Protein AF-A0A7S0LKD7-F1 (afdb_monomer_lite)

Structure (mmCIF, N/CA/C/O backbone):
data_AF-A0A7S0LKD7-F1
#
_entry.id   AF-A0A7S0LKD7-F1
#
loop_
_atom_site.group_PDB
_atom_site.id
_atom_site.type_symbol
_atom_site.label_atom_id
_atom_site.label_alt_id
_atom_site.label_comp_id
_atom_site.label_asym_id
_atom_site.label_entity_id
_atom_site.label_seq_id
_atom_site.pdbx_PDB_ins_code
_atom_site.Cartn_x
_atom_site.Cartn_y
_atom_site.Cartn_z
_atom_site.occupancy
_atom_site.B_iso_or_equiv
_atom_site.auth_seq_id
_atom_site.auth_comp_id
_atom_site.auth_asym_id
_atom_site.auth_atom_id
_atom_site.pdbx_PDB_model_num
ATOM 1 N N . GLY A 1 1 ? 37.794 1.528 -46.088 1.00 46.56 1 GLY A N 1
ATOM 2 C CA . GLY A 1 1 ? 37.177 1.446 -44.751 1.00 46.56 1 GLY A CA 1
ATOM 3 C C . GLY A 1 1 ? 36.507 2.751 -44.363 1.00 46.56 1 GLY A C 1
ATOM 4 O O . GLY A 1 1 ? 36.964 3.372 -43.420 1.00 46.56 1 GLY A O 1
ATOM 5 N N . ALA A 1 2 ? 35.455 3.163 -45.081 1.00 52.56 2 ALA A N 1
ATOM 6 C CA . ALA A 1 2 ? 34.728 4.419 -44.826 1.00 52.56 2 ALA A CA 1
ATOM 7 C C . ALA A 1 2 ? 33.328 4.199 -44.209 1.00 52.56 2 ALA A C 1
ATOM 9 O O . ALA A 1 2 ? 32.870 5.023 -43.429 1.00 52.56 2 ALA A O 1
ATOM 10 N N . LEU A 1 3 ? 32.699 3.042 -44.456 1.00 55.16 3 LEU A N 1
ATOM 11 C CA . LEU A 1 3 ? 31.295 2.788 -44.096 1.00 55.16 3 LEU A CA 1
ATOM 12 C C . LEU A 1 3 ? 31.022 2.801 -42.578 1.00 55.16 3 LEU A C 1
ATOM 14 O O . LEU A 1 3 ? 29.997 3.308 -42.137 1.00 55.16 3 LEU A O 1
ATOM 18 N N . SER A 1 4 ? 31.942 2.302 -41.747 1.00 61.78 4 SER A N 1
ATOM 19 C CA . SER A 1 4 ? 31.739 2.273 -40.289 1.00 61.78 4 SER A CA 1
ATOM 20 C C . SER A 1 4 ? 31.840 3.660 -39.639 1.00 61.78 4 SER A C 1
ATOM 22 O O . SER A 1 4 ? 31.138 3.937 -38.670 1.00 61.78 4 SER A O 1
ATOM 24 N N . SER A 1 5 ? 32.665 4.564 -40.181 1.00 78.81 5 SER A N 1
ATOM 25 C CA . SER A 1 5 ? 32.853 5.901 -39.599 1.00 78.81 5 SER A CA 1
ATOM 26 C C . SER A 1 5 ? 31.607 6.781 -39.749 1.00 78.81 5 SER A C 1
ATOM 28 O O . SER A 1 5 ? 31.324 7.576 -38.859 1.00 78.81 5 SER A O 1
ATOM 30 N N . GLU A 1 6 ? 30.849 6.628 -40.837 1.00 90.50 6 GLU A N 1
ATOM 31 C CA . GLU A 1 6 ? 29.662 7.450 -41.123 1.00 90.50 6 GLU A CA 1
ATOM 32 C C . GLU A 1 6 ? 28.520 7.198 -40.129 1.00 90.50 6 GLU A C 1
ATOM 34 O O . GLU A 1 6 ? 27.868 8.138 -39.674 1.00 90.50 6 GLU A O 1
ATOM 39 N N . LEU A 1 7 ? 28.306 5.937 -39.733 1.00 93.31 7 LEU A N 1
ATOM 40 C CA . LEU A 1 7 ? 27.269 5.583 -38.759 1.00 93.31 7 LEU A CA 1
ATOM 41 C C . LEU A 1 7 ? 27.609 6.111 -37.354 1.00 93.31 7 LEU A C 1
ATOM 43 O O . LEU A 1 7 ? 26.715 6.545 -36.626 1.00 93.31 7 LEU A O 1
ATOM 47 N N . HIS A 1 8 ? 28.896 6.139 -36.987 1.00 94.38 8 HIS A N 1
ATOM 48 C CA . HIS A 1 8 ? 29.353 6.747 -35.733 1.00 94.38 8 HIS A CA 1
ATOM 49 C C . HIS A 1 8 ? 29.189 8.268 -35.730 1.00 94.38 8 HIS A C 1
ATOM 51 O O . HIS A 1 8 ? 28.758 8.827 -34.722 1.00 94.38 8 HIS A O 1
ATOM 57 N N . GLU A 1 9 ? 29.511 8.929 -36.843 1.00 94.62 9 GLU A N 1
ATOM 58 C CA . GLU A 1 9 ? 29.372 10.378 -36.996 1.00 94.62 9 GLU A CA 1
ATOM 59 C C . GLU A 1 9 ? 27.907 10.796 -36.843 1.00 94.62 9 GLU A C 1
ATOM 61 O O . GLU A 1 9 ? 27.587 11.515 -35.895 1.00 94.62 9 GLU A O 1
ATOM 66 N N . ALA A 1 10 ? 27.006 10.214 -37.643 1.00 94.69 10 ALA A N 1
ATOM 67 C CA . ALA A 1 10 ? 25.568 10.487 -37.575 1.00 94.69 10 ALA A CA 1
ATOM 68 C C . ALA A 1 10 ? 24.985 10.216 -36.173 1.00 94.69 10 ALA A C 1
ATOM 70 O O . ALA A 1 10 ? 24.153 10.975 -35.663 1.00 94.69 10 ALA A O 1
ATOM 71 N N . SER A 1 11 ? 25.465 9.162 -35.501 1.00 95.00 11 SER A N 1
ATOM 72 C CA . SER A 1 11 ? 25.058 8.852 -34.126 1.00 95.00 11 SER A CA 1
ATOM 73 C C . SER A 1 11 ? 25.529 9.908 -33.125 1.00 95.00 11 SER A C 1
ATOM 75 O O . SER A 1 11 ? 24.753 10.344 -32.268 1.00 95.00 11 SER A O 1
ATOM 77 N N . SER A 1 12 ? 26.782 10.350 -33.248 1.00 94.88 12 SER A N 1
ATOM 78 C CA . SER A 1 12 ? 27.381 11.368 -32.379 1.00 94.88 12 SER A CA 1
ATOM 79 C C . SER A 1 12 ? 26.824 12.775 -32.613 1.00 94.88 12 SER A C 1
ATOM 81 O O . SER A 1 12 ? 26.767 13.579 -31.682 1.00 94.88 12 SER A O 1
ATOM 83 N N . GLU A 1 13 ? 26.350 13.062 -33.824 1.00 95.38 13 GLU A N 1
ATOM 84 C CA . GLU A 1 13 ? 25.674 14.313 -34.180 1.00 95.38 13 GLU A CA 1
ATOM 85 C C . GLU A 1 13 ? 24.223 14.334 -33.679 1.00 95.38 13 GLU A C 1
ATOM 87 O O . GLU A 1 13 ? 23.689 15.397 -33.343 1.00 95.38 13 GLU A O 1
ATOM 92 N N . GLY A 1 14 ? 23.626 13.151 -33.501 1.00 93.31 14 GLY A N 1
ATOM 93 C CA . GLY A 1 14 ? 22.254 12.973 -33.035 1.00 93.31 14 GLY A CA 1
ATOM 94 C C . GLY A 1 14 ? 21.225 12.914 -34.167 1.00 93.31 14 GLY A C 1
ATOM 95 O O . GLY A 1 14 ? 20.042 13.150 -33.919 1.00 93.31 14 GLY A O 1
ATOM 96 N N . GLU A 1 15 ? 21.654 12.597 -35.389 1.00 95.88 15 GLU A N 1
ATOM 97 C CA . GLU A 1 15 ? 20.828 12.585 -36.599 1.00 95.88 15 GLU A CA 1
ATOM 98 C C . GLU A 1 15 ? 20.063 11.258 -36.733 1.00 95.88 15 GLU A C 1
ATOM 100 O O . GLU A 1 15 ? 20.484 10.332 -37.425 1.00 95.88 15 GLU A O 1
ATOM 105 N N . SER A 1 16 ? 18.919 11.150 -36.048 1.00 92.94 16 SER A N 1
ATOM 106 C CA . SER A 1 16 ? 18.085 9.933 -36.013 1.00 92.94 16 SER A CA 1
ATOM 107 C C . SER A 1 16 ? 17.693 9.418 -37.407 1.00 92.94 16 SER A C 1
ATOM 109 O O . SER A 1 16 ? 17.773 8.214 -37.655 1.00 92.94 16 SER A O 1
ATOM 111 N N . GLY A 1 17 ? 17.315 10.316 -38.323 1.00 93.19 17 GLY A N 1
ATOM 112 C CA . GLY A 1 17 ? 16.962 9.975 -39.706 1.00 93.19 17 GLY A CA 1
ATOM 113 C C . GLY A 1 17 ? 18.142 9.400 -40.492 1.00 93.19 17 GLY A C 1
ATOM 114 O O . GLY A 1 17 ? 18.028 8.321 -41.068 1.00 93.19 17 GLY A O 1
ATOM 115 N N . ARG A 1 18 ? 19.307 10.057 -40.433 1.00 95.56 18 ARG A N 1
ATOM 116 C CA . ARG A 1 18 ? 20.522 9.600 -41.126 1.00 95.56 18 ARG A CA 1
ATOM 117 C C . ARG A 1 18 ? 21.020 8.264 -40.582 1.00 95.56 18 ARG A C 1
ATOM 119 O O . ARG A 1 18 ? 21.416 7.404 -41.359 1.00 95.56 18 ARG A O 1
ATOM 126 N N . VAL A 1 19 ? 20.949 8.053 -39.267 1.00 94.81 19 VAL A N 1
ATOM 127 C CA . VAL A 1 19 ? 21.253 6.752 -38.644 1.00 94.81 19 VAL A CA 1
ATOM 128 C C . VAL A 1 19 ? 20.363 5.650 -39.215 1.00 94.81 19 VAL A C 1
ATOM 130 O O . VAL A 1 19 ? 20.870 4.602 -39.604 1.00 94.81 19 VAL A O 1
ATOM 133 N N . TYR A 1 20 ? 19.053 5.888 -39.310 1.00 93.44 20 TYR A N 1
ATOM 134 C CA . TYR A 1 20 ? 18.114 4.907 -39.856 1.00 93.44 20 TYR A CA 1
ATOM 135 C C . TYR A 1 20 ? 18.405 4.583 -41.331 1.00 93.44 20 TYR A C 1
ATOM 137 O O . TYR A 1 20 ? 18.448 3.414 -41.709 1.00 93.44 20 TYR A O 1
ATOM 145 N N . GLU A 1 21 ? 18.675 5.599 -42.153 1.00 94.56 21 GLU A N 1
ATOM 146 C CA . GLU A 1 21 ? 19.034 5.413 -43.565 1.00 94.56 21 GLU A CA 1
ATOM 147 C C . GLU A 1 21 ? 20.343 4.635 -43.752 1.00 94.56 21 GLU A C 1
ATOM 149 O O . GLU A 1 21 ? 20.440 3.775 -44.627 1.00 94.56 21 GLU A O 1
ATOM 154 N N . LEU A 1 22 ? 21.363 4.917 -42.939 1.00 94.12 22 LEU A N 1
ATOM 155 C CA . LEU A 1 22 ? 22.644 4.209 -43.002 1.00 94.12 22 LEU A CA 1
ATOM 156 C C . LEU A 1 22 ? 22.476 2.731 -42.633 1.00 94.12 22 LEU A C 1
ATOM 158 O O . LEU A 1 22 ? 23.029 1.859 -43.302 1.00 94.12 22 LEU A O 1
ATOM 162 N N . LEU A 1 23 ? 21.655 2.429 -41.628 1.00 92.88 23 LEU A N 1
ATOM 163 C CA . LEU A 1 23 ? 21.319 1.050 -41.284 1.00 92.88 23 LEU A CA 1
ATOM 164 C C . LEU A 1 23 ? 20.590 0.335 -42.439 1.00 92.88 23 LEU A C 1
ATOM 166 O O . LEU A 1 23 ? 20.941 -0.797 -42.771 1.00 92.88 23 LEU A O 1
ATOM 170 N N . GLN A 1 24 ? 19.659 1.012 -43.125 1.00 92.62 24 GLN A N 1
ATOM 171 C CA . GLN A 1 24 ? 18.991 0.491 -44.332 1.00 92.62 24 GLN A CA 1
ATOM 172 C C . GLN A 1 24 ? 19.953 0.204 -45.489 1.00 92.62 24 GLN A C 1
ATOM 174 O O . GLN A 1 24 ? 19.736 -0.725 -46.264 1.00 92.62 24 GLN A O 1
ATOM 179 N N . ARG A 1 25 ? 21.031 0.983 -45.604 1.00 91.69 25 ARG A N 1
ATOM 180 C CA . ARG A 1 25 ? 22.095 0.775 -46.600 1.00 91.69 25 ARG A CA 1
ATOM 181 C C . ARG A 1 25 ? 23.073 -0.342 -46.216 1.00 91.69 25 ARG A C 1
ATOM 183 O O . ARG A 1 25 ? 24.013 -0.595 -46.964 1.00 91.69 25 ARG A O 1
ATOM 190 N N . GLY A 1 26 ? 22.862 -1.007 -45.079 1.00 88.56 26 GLY A N 1
ATOM 191 C CA . GLY A 1 26 ? 23.676 -2.133 -44.626 1.00 88.56 26 GLY A CA 1
ATOM 192 C C . GLY A 1 26 ? 24.898 -1.733 -43.797 1.00 88.56 26 GLY A C 1
ATOM 193 O O . GLY A 1 26 ? 25.834 -2.522 -43.682 1.00 88.56 26 GLY A O 1
ATOM 194 N N . HIS A 1 27 ? 24.931 -0.520 -43.233 1.00 91.69 27 HIS A N 1
ATOM 195 C CA . HIS A 1 27 ? 26.022 -0.128 -42.340 1.00 91.69 27 HIS A CA 1
ATOM 196 C C . HIS A 1 27 ? 25.927 -0.893 -41.020 1.00 91.69 27 HIS A C 1
ATOM 198 O O . HIS A 1 27 ? 24.903 -0.859 -40.345 1.00 91.69 27 HIS A O 1
ATOM 204 N N . ASP A 1 28 ? 27.025 -1.547 -40.651 1.00 90.19 28 ASP A N 1
ATOM 205 C CA . ASP A 1 28 ? 27.078 -2.449 -39.507 1.00 90.19 28 ASP A CA 1
ATOM 206 C C . ASP A 1 28 ? 27.177 -1.690 -38.163 1.00 90.19 28 ASP A C 1
ATOM 208 O O . ASP A 1 28 ? 28.166 -0.978 -37.931 1.00 90.19 28 ASP A O 1
ATOM 212 N N . PRO A 1 29 ? 26.175 -1.826 -37.269 1.00 91.94 29 PRO A N 1
ATOM 213 C CA . PRO A 1 29 ? 26.154 -1.187 -35.959 1.00 91.94 29 PRO A CA 1
ATOM 214 C C . PRO A 1 29 ? 27.007 -1.900 -34.896 1.00 91.94 29 PRO A C 1
ATOM 216 O O . PRO A 1 29 ? 27.154 -1.360 -33.802 1.00 91.94 29 PRO A O 1
ATOM 219 N N . THR A 1 30 ? 27.571 -3.081 -35.170 1.00 91.38 30 THR A N 1
ATOM 220 C CA . THR A 1 30 ? 28.450 -3.810 -34.227 1.00 91.38 30 THR A CA 1
ATOM 221 C C . THR A 1 30 ? 29.878 -3.264 -34.219 1.00 91.38 30 THR A C 1
ATOM 223 O O . THR A 1 30 ? 30.623 -3.413 -33.247 1.00 91.38 30 THR A O 1
ATOM 226 N N . LEU A 1 31 ? 30.268 -2.586 -35.301 1.00 90.56 31 LEU A N 1
ATOM 227 C CA . LEU A 1 31 ? 31.633 -2.128 -35.496 1.00 90.56 31 LEU A CA 1
ATOM 228 C C . LEU A 1 31 ? 32.011 -1.046 -34.487 1.00 90.56 31 LEU A C 1
ATOM 230 O O . LEU A 1 31 ? 31.282 -0.084 -34.271 1.00 90.56 31 LEU A O 1
ATOM 234 N N . ARG A 1 32 ? 33.211 -1.169 -33.920 1.00 90.00 32 ARG A N 1
ATOM 235 C CA . ARG A 1 32 ? 33.777 -0.210 -32.967 1.00 90.00 32 ARG A CA 1
ATOM 236 C C . ARG A 1 32 ? 34.799 0.677 -33.656 1.00 90.00 32 ARG A C 1
ATOM 238 O O . ARG A 1 32 ? 35.654 0.183 -34.391 1.00 90.00 32 ARG A O 1
ATOM 245 N N . HIS A 1 33 ? 34.773 1.977 -33.371 1.00 88.06 33 HIS A N 1
ATOM 246 C CA . HIS A 1 33 ? 35.682 2.924 -34.022 1.00 88.06 33 HIS A CA 1
ATOM 247 C C . HIS A 1 33 ? 36.677 3.586 -33.056 1.00 88.06 33 HIS A C 1
ATOM 249 O O . HIS A 1 33 ? 36.299 4.139 -32.021 1.00 88.06 33 HIS A O 1
ATOM 255 N N . VAL A 1 34 ? 37.968 3.605 -33.421 1.00 86.38 34 VAL A N 1
ATOM 256 C CA . VAL A 1 34 ? 39.061 4.137 -32.575 1.00 86.38 34 VAL A CA 1
ATOM 257 C C . VAL A 1 34 ? 38.884 5.622 -32.241 1.00 86.38 34 VAL A C 1
ATOM 259 O O . VAL A 1 34 ? 39.012 6.008 -31.083 1.00 86.38 34 VAL A O 1
ATOM 262 N N . ARG A 1 35 ? 38.476 6.448 -33.218 1.00 86.94 35 ARG A N 1
ATOM 263 C CA . ARG A 1 35 ? 38.168 7.883 -33.012 1.00 86.94 35 ARG A CA 1
ATOM 264 C C . ARG A 1 35 ? 37.077 8.101 -31.960 1.00 86.94 35 ARG A C 1
ATOM 266 O O . ARG A 1 35 ? 37.054 9.126 -31.293 1.00 86.94 35 ARG A O 1
ATOM 273 N N . HIS A 1 36 ? 36.189 7.125 -31.811 1.00 85.25 36 HIS A N 1
ATOM 274 C CA . HIS A 1 36 ? 35.060 7.174 -30.895 1.00 85.25 36 HIS A CA 1
ATOM 275 C C . HIS A 1 36 ? 35.346 6.441 -29.572 1.00 85.25 36 HIS A C 1
ATOM 277 O O . HIS A 1 36 ? 34.441 6.286 -28.753 1.00 85.25 36 HIS A O 1
ATOM 283 N N . GLY A 1 37 ? 36.601 6.041 -29.326 1.00 87.06 37 GLY A N 1
ATOM 284 C CA 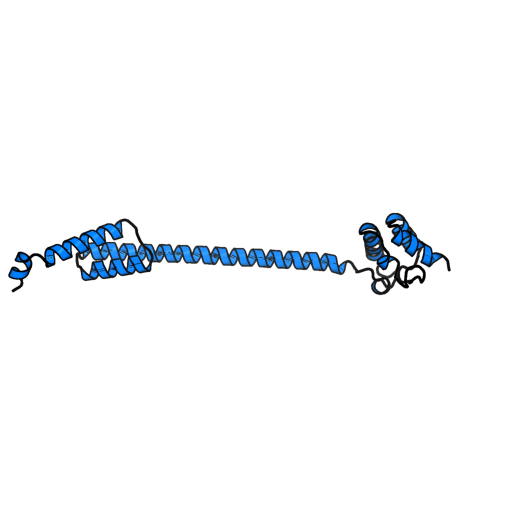. GLY A 1 37 ? 37.030 5.365 -28.102 1.00 87.06 37 GLY A CA 1
ATOM 285 C C . GLY A 1 37 ? 36.694 3.874 -28.070 1.00 87.06 37 GLY A C 1
ATOM 286 O O . GLY A 1 37 ? 36.350 3.368 -27.008 1.00 87.06 37 GLY A O 1
ATOM 287 N N . PHE A 1 38 ? 36.738 3.186 -29.220 1.00 88.75 38 PHE A N 1
ATOM 288 C CA . PHE A 1 38 ? 36.363 1.764 -29.359 1.00 88.75 38 PHE A CA 1
ATOM 289 C C . PHE A 1 38 ? 34.925 1.451 -28.899 1.00 88.75 38 PHE A C 1
ATOM 291 O O . PHE A 1 38 ? 34.608 0.348 -28.446 1.00 88.75 38 PHE A O 1
ATOM 298 N N . ARG A 1 39 ? 34.051 2.446 -29.041 1.00 91.81 39 ARG A N 1
ATOM 299 C CA . ARG A 1 39 ? 32.613 2.373 -28.782 1.00 91.81 39 ARG A CA 1
ATOM 300 C C . ARG A 1 39 ? 31.851 2.069 -30.067 1.00 91.81 39 ARG A C 1
ATOM 302 O O . ARG A 1 39 ? 32.369 2.370 -31.142 1.00 91.81 39 ARG A O 1
ATOM 309 N N . THR A 1 40 ? 30.660 1.488 -29.937 1.00 93.69 40 THR A N 1
ATOM 310 C CA . THR A 1 40 ? 29.724 1.260 -31.052 1.00 93.69 40 THR A CA 1
ATOM 311 C C . THR A 1 40 ? 29.011 2.567 -31.446 1.00 93.69 40 THR A C 1
ATOM 313 O O . THR A 1 40 ? 29.014 3.529 -30.664 1.00 93.69 40 THR A O 1
ATOM 316 N N . PRO A 1 41 ? 28.339 2.638 -32.611 1.00 94.25 41 PRO A N 1
ATOM 317 C CA . PRO A 1 41 ? 27.489 3.770 -32.969 1.00 94.25 41 PRO A CA 1
ATOM 318 C C . PRO A 1 41 ? 26.392 4.048 -31.934 1.00 94.25 41 PRO A C 1
ATOM 320 O O . PRO A 1 41 ? 26.110 5.205 -31.625 1.00 94.25 41 PRO A O 1
ATOM 323 N N . PHE A 1 42 ? 25.814 3.000 -31.338 1.00 93.62 42 PHE A N 1
ATOM 324 C CA . PHE A 1 42 ? 24.797 3.144 -30.299 1.00 93.62 42 PHE A CA 1
ATOM 325 C C . PHE A 1 42 ? 25.358 3.786 -29.023 1.00 93.62 42 PHE A C 1
ATOM 327 O O . PHE A 1 42 ? 24.725 4.672 -28.446 1.00 93.62 42 PHE A O 1
ATOM 334 N N . ASP A 1 43 ? 26.565 3.391 -28.609 1.00 93.06 43 ASP A N 1
ATOM 335 C CA . ASP A 1 43 ? 27.236 3.923 -27.416 1.00 93.06 43 ASP A CA 1
ATOM 336 C C . ASP A 1 43 ? 27.574 5.417 -27.534 1.00 93.06 43 ASP A C 1
ATOM 338 O O . ASP A 1 43 ? 27.653 6.123 -26.526 1.00 93.06 43 ASP A O 1
ATOM 342 N N . VAL A 1 44 ? 27.814 5.906 -28.755 1.00 94.31 44 VAL A N 1
ATOM 343 C CA . VAL A 1 44 ? 28.102 7.327 -29.013 1.00 94.31 44 VAL A CA 1
ATOM 344 C C . VAL A 1 44 ? 26.867 8.149 -29.364 1.00 94.31 44 VAL A C 1
ATOM 346 O O . VAL A 1 44 ? 26.994 9.346 -29.617 1.00 94.31 44 VAL A O 1
ATOM 349 N N . ALA A 1 45 ? 25.679 7.542 -29.362 1.00 93.94 45 ALA A N 1
ATOM 350 C CA . ALA A 1 45 ? 24.442 8.218 -29.713 1.00 93.94 45 ALA A CA 1
ATOM 351 C C . ALA A 1 45 ? 24.140 9.399 -28.771 1.00 93.94 45 ALA A C 1
ATOM 353 O O . ALA A 1 45 ? 23.958 9.232 -27.562 1.00 93.94 45 ALA A O 1
ATOM 354 N N . LYS A 1 46 ? 24.022 10.603 -29.342 1.00 92.38 46 LYS A N 1
ATOM 355 C CA . LYS A 1 46 ? 23.889 11.859 -28.583 1.00 92.38 46 LYS A CA 1
ATOM 356 C C . LYS A 1 46 ? 22.579 11.992 -27.806 1.00 92.38 46 LYS A C 1
ATOM 358 O O . LYS A 1 46 ? 22.557 12.581 -26.727 1.00 92.38 46 LYS A O 1
ATOM 363 N N . ASN A 1 47 ? 21.466 11.504 -28.356 1.00 91.56 47 ASN A N 1
ATOM 364 C CA . ASN A 1 47 ? 20.130 11.741 -27.805 1.00 91.56 47 ASN A CA 1
ATOM 365 C C . ASN A 1 47 ? 19.269 10.458 -27.760 1.00 91.56 47 ASN A C 1
ATOM 367 O O . ASN A 1 47 ? 19.670 9.371 -28.187 1.00 91.56 47 ASN A O 1
ATOM 371 N N . LYS A 1 48 ? 18.080 10.552 -27.146 1.00 88.00 48 LYS A N 1
ATOM 372 C CA . LYS A 1 48 ? 17.140 9.418 -27.033 1.00 88.00 48 LYS A CA 1
ATOM 373 C C . LYS A 1 48 ? 16.579 9.000 -28.397 1.00 88.00 48 LYS A C 1
ATOM 375 O O . LYS A 1 48 ? 16.306 7.823 -28.603 1.00 88.00 48 LYS A O 1
ATOM 380 N N . GLU A 1 49 ? 16.420 9.942 -29.316 1.00 88.25 49 GLU A N 1
ATOM 381 C CA . GLU A 1 49 ? 15.800 9.713 -30.617 1.00 88.25 49 GLU A CA 1
ATOM 382 C C . GLU A 1 49 ? 16.700 8.905 -31.560 1.00 88.25 49 GLU A C 1
ATOM 384 O O . GLU A 1 49 ? 16.246 7.932 -32.156 1.00 88.25 49 GLU A O 1
ATOM 389 N N . THR A 1 50 ? 17.996 9.216 -31.606 1.00 93.31 50 THR A N 1
ATOM 390 C CA . THR A 1 50 ? 19.016 8.438 -32.322 1.00 93.31 50 THR A CA 1
ATOM 391 C C . THR A 1 50 ? 19.076 7.005 -31.800 1.00 93.31 50 THR A C 1
ATOM 393 O O . THR A 1 50 ? 19.041 6.061 -32.581 1.00 93.31 50 THR A O 1
ATOM 396 N N . ARG A 1 51 ? 19.054 6.807 -30.473 1.00 91.94 51 ARG A N 1
ATOM 397 C CA . ARG A 1 51 ? 18.979 5.461 -29.871 1.00 91.94 51 ARG A CA 1
ATOM 398 C C . ARG A 1 51 ? 17.692 4.724 -30.242 1.00 91.94 51 ARG A C 1
ATOM 400 O O . ARG A 1 51 ? 17.714 3.515 -30.451 1.00 91.94 51 ARG A O 1
ATOM 407 N N . ASN A 1 52 ? 16.573 5.440 -30.345 1.00 88.81 52 ASN A N 1
ATOM 408 C CA . ASN A 1 52 ? 15.312 4.861 -30.799 1.00 88.81 52 ASN A CA 1
ATOM 409 C C . ASN A 1 52 ? 15.348 4.466 -32.282 1.00 88.81 52 ASN A C 1
ATOM 411 O O . ASN A 1 52 ? 14.677 3.504 -32.636 1.00 88.81 52 ASN A O 1
ATOM 415 N N . ALA A 1 53 ? 16.128 5.144 -33.131 1.00 91.50 53 ALA A N 1
ATOM 416 C CA . ALA A 1 53 ? 16.306 4.747 -34.529 1.00 91.50 53 ALA A CA 1
ATOM 417 C C . ALA A 1 53 ? 16.926 3.342 -34.639 1.00 91.50 53 ALA A C 1
ATOM 419 O O . ALA A 1 53 ? 16.371 2.497 -35.338 1.00 91.50 53 ALA A O 1
ATOM 420 N N . PHE A 1 54 ? 17.978 3.055 -33.859 1.00 91.94 54 PHE A N 1
ATOM 421 C CA . PHE A 1 54 ? 18.562 1.708 -33.765 1.00 91.94 54 PHE A CA 1
ATOM 422 C C . PHE A 1 54 ? 17.538 0.662 -33.306 1.00 91.94 54 PHE A C 1
ATOM 424 O O . PHE A 1 54 ? 17.420 -0.394 -33.918 1.00 91.94 54 PHE A O 1
ATOM 431 N N . ARG A 1 55 ? 16.746 0.967 -32.268 1.00 89.19 55 ARG A N 1
ATOM 432 C CA . ARG A 1 55 ? 15.709 0.050 -31.757 1.00 89.19 55 ARG A CA 1
ATOM 433 C C . ARG A 1 55 ? 14.586 -0.208 -32.761 1.00 89.19 55 ARG A C 1
ATOM 435 O O . ARG A 1 55 ? 14.147 -1.343 -32.898 1.00 89.19 55 ARG A O 1
ATOM 442 N N . ARG A 1 56 ? 14.120 0.830 -33.464 1.00 86.19 56 ARG A N 1
ATOM 443 C CA . ARG A 1 56 ? 13.074 0.713 -34.494 1.00 86.19 56 ARG A CA 1
ATOM 444 C C . ARG A 1 56 ? 13.543 -0.139 -35.661 1.00 86.19 56 ARG A C 1
ATOM 446 O O . ARG A 1 56 ? 12.787 -0.971 -36.140 1.00 86.19 56 ARG A O 1
ATOM 453 N N . TYR A 1 57 ? 14.781 0.070 -36.092 1.00 88.06 57 TYR A N 1
ATOM 454 C CA . TYR A 1 57 ? 15.343 -0.699 -37.187 1.00 88.06 57 TYR A CA 1
ATOM 455 C C . TYR A 1 57 ? 15.589 -2.159 -36.786 1.00 88.06 57 TYR A C 1
ATOM 457 O O . TYR A 1 57 ? 15.172 -3.063 -37.501 1.00 88.06 57 TYR A O 1
ATOM 465 N N . MET A 1 58 ? 16.132 -2.394 -35.586 1.00 87.62 58 MET A N 1
ATOM 466 C CA . MET A 1 58 ? 16.252 -3.734 -35.002 1.00 87.62 58 MET A CA 1
ATOM 467 C C . MET A 1 58 ? 14.910 -4.473 -34.956 1.00 87.62 58 MET A C 1
ATOM 469 O O . MET A 1 58 ? 14.851 -5.637 -35.331 1.00 87.62 58 MET A O 1
ATOM 473 N N . ALA A 1 59 ? 13.832 -3.816 -34.514 1.00 80.62 59 ALA A N 1
ATOM 474 C CA . ALA A 1 59 ? 12.516 -4.448 -34.392 1.00 80.62 59 ALA A CA 1
ATOM 475 C C . ALA A 1 59 ? 11.975 -4.991 -35.728 1.00 80.62 59 ALA A C 1
ATOM 477 O O . ALA A 1 59 ? 11.165 -5.914 -35.727 1.00 80.62 59 ALA A O 1
ATOM 478 N N . LEU A 1 60 ? 12.424 -4.430 -36.855 1.00 79.88 60 LEU A N 1
ATOM 479 C CA . LEU A 1 60 ? 12.062 -4.871 -38.204 1.00 79.88 60 LEU A CA 1
ATOM 480 C C . LEU A 1 60 ? 13.093 -5.837 -38.818 1.00 79.88 60 LEU A C 1
ATOM 482 O O . LEU A 1 60 ? 12.770 -6.526 -39.781 1.00 79.88 60 LEU A O 1
ATOM 486 N N . HIS A 1 61 ? 14.308 -5.895 -38.264 1.00 83.44 61 HIS A N 1
ATOM 487 C CA . HIS A 1 61 ? 15.468 -6.608 -38.811 1.00 83.44 61 HIS A CA 1
ATOM 488 C C . HIS A 1 61 ? 16.284 -7.291 -37.699 1.00 83.44 61 HIS A C 1
ATOM 490 O O . HIS A 1 61 ? 17.468 -7.006 -37.497 1.00 83.44 61 HIS A O 1
ATOM 496 N N . LEU A 1 62 ? 15.636 -8.177 -36.938 1.00 76.94 62 LEU A N 1
ATOM 497 C CA . LEU A 1 62 ? 16.231 -8.854 -35.775 1.00 76.94 62 LEU A CA 1
ATOM 498 C C . LEU A 1 62 ? 17.410 -9.770 -36.137 1.00 76.94 62 LEU A C 1
ATOM 500 O O . LEU A 1 62 ? 18.271 -10.009 -35.297 1.00 76.94 62 LEU A O 1
ATOM 504 N N . ASP A 1 63 ? 17.440 -10.270 -37.368 1.00 78.44 63 ASP A N 1
ATOM 505 C CA . ASP A 1 63 ? 18.410 -11.225 -37.910 1.00 78.44 63 ASP A CA 1
ATOM 506 C C . ASP A 1 63 ? 19.545 -10.570 -38.712 1.00 78.44 63 ASP A C 1
ATOM 508 O O . ASP A 1 63 ? 20.472 -11.254 -39.140 1.00 78.44 63 ASP A O 1
ATOM 512 N N . ALA A 1 64 ? 19.494 -9.252 -38.918 1.00 82.69 64 ALA A N 1
ATOM 513 C CA . ALA A 1 64 ? 20.434 -8.570 -39.800 1.00 82.69 64 ALA A CA 1
ATOM 514 C C . ALA A 1 64 ? 21.830 -8.354 -39.181 1.00 82.69 64 ALA A C 1
ATOM 516 O O . ALA A 1 64 ? 22.818 -8.366 -39.913 1.00 82.69 64 ALA A O 1
ATOM 517 N N . TRP A 1 65 ? 21.927 -8.193 -37.855 1.00 86.75 65 TRP A N 1
ATOM 518 C CA . TRP A 1 65 ? 23.196 -8.075 -37.119 1.00 86.75 65 TRP A CA 1
ATOM 519 C C . TRP A 1 65 ? 23.090 -8.675 -35.718 1.00 86.75 65 TRP A C 1
ATOM 521 O O . TRP A 1 65 ? 21.992 -8.860 -35.189 1.00 86.75 65 TRP A O 1
ATOM 531 N N . ASP A 1 66 ? 24.240 -8.897 -35.077 1.00 85.81 66 ASP A N 1
ATOM 532 C CA . ASP A 1 66 ? 24.291 -9.161 -33.641 1.00 85.81 66 ASP A CA 1
ATOM 533 C C . ASP A 1 66 ? 23.994 -7.871 -32.855 1.00 85.81 66 ASP A C 1
ATOM 535 O O . ASP A 1 66 ? 24.862 -7.066 -32.510 1.00 85.81 66 ASP A O 1
ATOM 539 N N . TRP A 1 67 ? 22.712 -7.654 -32.575 1.00 86.81 67 TRP A N 1
ATOM 540 C CA . TRP A 1 67 ? 22.239 -6.481 -31.846 1.00 86.81 67 TRP A CA 1
ATOM 541 C C . TRP A 1 67 ? 22.736 -6.408 -30.397 1.00 86.81 67 TRP A C 1
ATOM 543 O O . TRP A 1 67 ? 22.761 -5.316 -29.823 1.00 86.81 67 TRP A O 1
ATOM 553 N N . GLN A 1 68 ? 23.146 -7.538 -29.807 1.00 84.50 68 GLN A N 1
ATOM 554 C CA . GLN A 1 68 ? 23.790 -7.549 -28.493 1.00 84.50 68 GLN A CA 1
ATOM 555 C C . GLN A 1 68 ? 25.217 -7.008 -28.588 1.00 84.50 68 GLN A C 1
ATOM 557 O O . GLN A 1 68 ? 25.600 -6.172 -27.767 1.00 84.50 68 GLN A O 1
ATOM 562 N N . GLU A 1 69 ? 25.973 -7.400 -29.616 1.00 86.06 69 GLU A N 1
ATOM 563 C CA . GLU A 1 69 ? 27.313 -6.859 -29.876 1.00 86.06 69 GLU A CA 1
ATOM 564 C C . GLU A 1 69 ? 27.279 -5.361 -30.220 1.00 86.06 69 GLU A C 1
ATOM 566 O O . GLU A 1 69 ? 28.130 -4.597 -29.759 1.00 86.06 69 GLU A O 1
ATOM 571 N N . ALA A 1 70 ? 26.236 -4.910 -30.925 1.00 88.00 70 ALA A N 1
ATOM 572 C CA . ALA A 1 70 ? 25.959 -3.493 -31.179 1.00 88.00 70 ALA A CA 1
ATOM 573 C C . ALA A 1 70 ? 25.505 -2.700 -29.933 1.00 88.00 70 ALA A C 1
ATOM 575 O O . ALA A 1 70 ? 25.210 -1.508 -30.039 1.00 88.00 70 ALA A O 1
ATOM 576 N N . HIS A 1 71 ? 25.409 -3.350 -28.766 1.00 89.50 71 HIS A N 1
ATOM 577 C CA . HIS A 1 71 ? 24.928 -2.788 -27.499 1.00 89.50 71 HIS A CA 1
ATOM 578 C C . HIS A 1 71 ? 23.510 -2.192 -27.560 1.00 89.50 71 HIS A C 1
ATOM 580 O O . HIS A 1 71 ? 23.119 -1.432 -26.670 1.00 89.50 71 HIS A O 1
ATOM 586 N N . VAL A 1 72 ? 22.712 -2.524 -28.579 1.00 86.31 72 VAL A N 1
ATOM 587 C CA . VAL A 1 72 ? 21.347 -2.012 -28.709 1.00 86.31 72 VAL A CA 1
ATOM 588 C C . VAL A 1 72 ? 20.424 -2.921 -27.887 1.00 86.31 72 VAL A C 1
ATOM 590 O O . VAL A 1 72 ? 20.224 -4.080 -28.253 1.00 86.31 72 VAL A O 1
ATOM 593 N N . PRO A 1 73 ? 19.820 -2.444 -26.779 1.00 77.69 73 PRO A N 1
ATOM 594 C CA . PRO A 1 73 ? 18.940 -3.282 -25.973 1.00 77.69 73 PRO A CA 1
ATOM 595 C C . PRO A 1 73 ? 17.684 -3.610 -26.781 1.00 77.69 73 PRO A C 1
ATOM 597 O O . PRO A 1 73 ? 17.005 -2.688 -27.249 1.00 77.69 73 PRO A O 1
ATOM 600 N N . SER A 1 74 ? 17.378 -4.899 -26.944 1.00 61.53 74 SER A N 1
ATOM 601 C CA . SER A 1 74 ? 16.145 -5.331 -27.601 1.00 61.53 74 SER A CA 1
ATOM 602 C C . SER A 1 74 ? 14.921 -4.892 -26.790 1.00 61.53 74 SER A C 1
ATOM 604 O O . SER A 1 74 ? 14.974 -4.753 -25.564 1.00 61.53 74 SER A O 1
ATOM 606 N N . ALA A 1 75 ? 13.808 -4.656 -27.487 1.00 52.81 75 ALA A N 1
ATOM 607 C CA . ALA A 1 75 ? 12.526 -4.208 -26.939 1.00 52.81 75 ALA A CA 1
ATOM 608 C C . ALA A 1 75 ? 11.921 -5.135 -25.861 1.00 52.81 75 ALA A C 1
ATOM 610 O O . ALA A 1 75 ? 10.904 -4.789 -25.262 1.00 52.81 75 ALA A O 1
ATOM 611 N N . LEU A 1 76 ? 12.582 -6.246 -25.515 1.00 46.09 76 LEU A N 1
ATOM 612 C CA . LEU A 1 76 ? 12.250 -7.050 -24.340 1.00 46.09 76 LEU A CA 1
ATOM 613 C C . LEU A 1 76 ? 12.292 -6.241 -23.025 1.00 46.09 76 LEU A C 1
ATOM 615 O O . LEU A 1 76 ? 11.711 -6.662 -22.031 1.00 46.09 76 LEU A O 1
ATOM 619 N N . SER A 1 77 ? 12.927 -5.062 -23.008 1.00 54.31 77 SER A N 1
ATOM 620 C CA . SER A 1 77 ? 12.876 -4.143 -21.862 1.00 54.31 77 SER A CA 1
ATOM 621 C C . SER A 1 77 ? 11.579 -3.321 -21.769 1.00 54.31 77 SER A C 1
ATOM 623 O O . SER A 1 77 ? 11.255 -2.880 -20.675 1.00 54.31 77 SER A O 1
ATOM 625 N N . GLU A 1 78 ? 10.825 -3.112 -22.856 1.00 53.47 78 GLU A N 1
ATOM 626 C CA . GLU A 1 78 ? 9.575 -2.325 -22.834 1.00 53.47 78 GLU A CA 1
ATOM 627 C C . GLU A 1 78 ? 8.363 -3.222 -22.536 1.00 53.47 78 GLU A C 1
ATOM 629 O O . GLU A 1 78 ? 7.543 -2.885 -21.684 1.00 53.47 78 GLU A O 1
ATOM 634 N N . GLU A 1 79 ? 8.307 -4.431 -23.106 1.00 51.31 79 GLU A N 1
ATOM 635 C CA . GLU A 1 79 ? 7.304 -5.440 -22.727 1.00 51.31 79 GLU A CA 1
ATOM 636 C C . GLU A 1 79 ? 7.471 -5.907 -21.270 1.00 51.31 79 GLU A C 1
ATOM 638 O O . GLU A 1 79 ? 6.483 -6.038 -20.546 1.00 51.31 79 GLU A O 1
ATOM 643 N N . ALA A 1 80 ? 8.710 -6.077 -20.788 1.00 56.97 80 ALA A N 1
ATOM 644 C CA . ALA A 1 80 ? 8.971 -6.403 -19.383 1.00 56.97 80 ALA A CA 1
ATOM 645 C C . ALA A 1 80 ? 8.644 -5.242 -18.424 1.00 56.97 80 ALA A C 1
ATOM 647 O O . ALA A 1 80 ? 8.231 -5.478 -17.284 1.00 56.97 80 A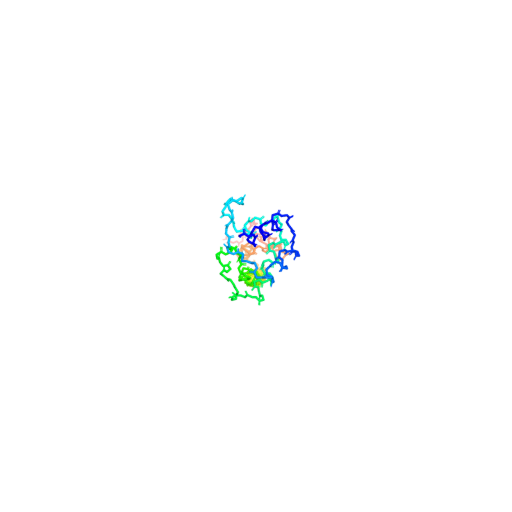LA A O 1
ATOM 648 N N . GLU A 1 81 ? 8.795 -3.986 -18.858 1.00 56.47 81 GLU A N 1
ATOM 649 C CA . GLU A 1 81 ? 8.358 -2.821 -18.079 1.00 56.47 81 GLU A CA 1
ATOM 650 C C . GLU A 1 81 ? 6.829 -2.712 -18.018 1.00 56.47 81 GLU A C 1
ATOM 652 O O . GLU A 1 81 ? 6.284 -2.413 -16.950 1.00 56.47 81 GLU A O 1
ATOM 657 N N . ILE A 1 82 ? 6.129 -3.028 -19.113 1.00 58.34 82 ILE A N 1
ATOM 658 C CA . ILE A 1 82 ? 4.662 -3.093 -19.155 1.00 58.34 82 ILE A CA 1
ATOM 659 C C . ILE A 1 82 ? 4.150 -4.217 -18.241 1.00 58.34 82 ILE A C 1
ATOM 661 O O . ILE A 1 82 ? 3.306 -3.957 -17.383 1.00 58.34 82 ILE A O 1
ATOM 665 N N . ASP A 1 83 ? 4.711 -5.427 -18.325 1.00 61.28 83 ASP A N 1
ATOM 666 C CA . ASP A 1 83 ? 4.332 -6.570 -17.478 1.00 61.28 83 ASP A CA 1
ATOM 667 C C . ASP A 1 83 ? 4.613 -6.300 -15.986 1.00 61.28 83 ASP A C 1
ATOM 669 O O . ASP A 1 83 ? 3.776 -6.574 -15.119 1.00 61.28 83 ASP A O 1
ATOM 673 N N . LYS A 1 84 ? 5.738 -5.653 -15.650 1.00 63.31 84 LYS A N 1
ATOM 674 C CA . LYS A 1 84 ? 6.013 -5.225 -14.270 1.00 63.31 84 LYS A CA 1
ATOM 675 C C . LYS A 1 84 ? 5.006 -4.175 -13.792 1.00 63.31 84 LYS A C 1
ATOM 677 O O . LYS A 1 84 ? 4.517 -4.273 -12.664 1.00 63.31 84 LYS A O 1
ATOM 682 N N . ALA A 1 85 ? 4.661 -3.197 -14.630 1.00 65.06 85 ALA A N 1
ATOM 683 C CA . ALA A 1 85 ? 3.676 -2.171 -14.295 1.00 65.06 85 ALA A CA 1
ATOM 684 C C . ALA A 1 85 ? 2.262 -2.755 -14.117 1.00 65.06 85 ALA A C 1
ATOM 686 O O . ALA A 1 85 ? 1.538 -2.342 -13.206 1.00 65.06 85 ALA A O 1
ATOM 687 N N . GLU A 1 86 ? 1.865 -3.730 -14.934 1.00 66.69 86 GLU A N 1
ATOM 688 C CA . GLU A 1 86 ? 0.582 -4.426 -14.798 1.00 66.69 86 GLU A CA 1
ATOM 689 C C . GLU A 1 86 ? 0.530 -5.305 -13.547 1.00 66.69 86 GLU A C 1
ATOM 691 O O . GLU A 1 86 ? -0.444 -5.231 -12.789 1.00 66.69 86 GLU A O 1
ATOM 696 N N . ARG A 1 87 ? 1.599 -6.056 -13.251 1.00 68.94 87 ARG A N 1
ATOM 697 C CA . ARG A 1 87 ? 1.712 -6.858 -12.021 1.00 68.94 87 ARG A CA 1
ATOM 698 C C . ARG A 1 87 ? 1.658 -5.994 -10.766 1.00 68.94 87 ARG A C 1
ATOM 700 O O . ARG A 1 87 ? 0.960 -6.343 -9.814 1.00 68.94 87 ARG A O 1
ATOM 707 N N . GLU A 1 88 ? 2.342 -4.852 -10.747 1.00 69.44 88 GLU A N 1
ATOM 708 C CA . GLU A 1 88 ? 2.295 -3.927 -9.609 1.00 69.44 88 GLU A CA 1
ATOM 709 C C . GLU A 1 88 ? 0.912 -3.273 -9.457 1.00 69.44 88 GLU A C 1
ATOM 711 O O . GLU A 1 88 ? 0.385 -3.193 -8.343 1.00 69.44 88 GLU A O 1
ATOM 716 N N . LYS A 1 89 ? 0.244 -2.905 -10.562 1.00 72.00 89 LYS A N 1
ATOM 717 C CA . LYS A 1 89 ? -1.153 -2.432 -10.530 1.00 72.00 89 LYS A CA 1
ATOM 718 C C . LYS A 1 89 ? -2.113 -3.511 -10.020 1.00 72.00 89 LYS A C 1
ATOM 720 O O . LYS A 1 89 ? -3.008 -3.196 -9.231 1.00 72.00 89 LYS A O 1
ATOM 725 N N . ALA A 1 90 ? -1.938 -4.768 -10.425 1.00 74.69 90 ALA A N 1
ATOM 726 C CA . ALA A 1 90 ? -2.751 -5.891 -9.959 1.00 74.69 90 ALA A CA 1
ATOM 727 C C . ALA A 1 90 ? -2.565 -6.136 -8.453 1.00 74.69 90 ALA A C 1
ATOM 729 O O . ALA A 1 90 ? -3.551 -6.183 -7.714 1.00 74.69 90 ALA A O 1
ATOM 730 N N . LYS A 1 91 ? -1.315 -6.166 -7.970 1.00 78.81 91 LYS A N 1
ATOM 731 C CA . LYS A 1 91 ? -0.999 -6.273 -6.535 1.00 78.81 91 LYS A CA 1
ATOM 732 C C . LYS A 1 91 ? -1.571 -5.107 -5.730 1.00 78.81 91 LYS A C 1
ATOM 734 O O . LYS A 1 91 ? -2.116 -5.319 -4.647 1.00 78.81 91 LYS A O 1
ATOM 739 N N . ALA A 1 92 ? -1.480 -3.877 -6.238 1.00 79.75 92 ALA A N 1
ATOM 740 C CA . ALA A 1 92 ? -2.039 -2.700 -5.573 1.00 79.75 92 ALA A CA 1
ATOM 741 C C . ALA A 1 92 ? -3.572 -2.780 -5.464 1.00 79.75 92 ALA A C 1
ATOM 743 O O . ALA A 1 92 ? -4.135 -2.506 -4.401 1.00 79.75 92 ALA A O 1
ATOM 744 N N . ARG A 1 93 ? -4.251 -3.219 -6.534 1.00 82.19 93 ARG A N 1
ATOM 745 C CA . ARG A 1 93 ? -5.705 -3.454 -6.533 1.00 82.19 93 ARG A CA 1
ATOM 746 C C . ARG A 1 93 ? -6.103 -4.550 -5.545 1.00 82.19 93 ARG A C 1
ATOM 748 O O . ARG A 1 93 ? -7.070 -4.374 -4.806 1.00 82.19 93 ARG A O 1
ATOM 755 N N . GLU A 1 94 ? -5.351 -5.646 -5.489 1.00 84.38 94 GLU A N 1
ATOM 756 C CA . GLU A 1 94 ? -5.609 -6.742 -4.553 1.00 84.38 94 GLU A CA 1
ATOM 757 C C . GLU A 1 94 ? -5.421 -6.302 -3.094 1.00 84.38 94 GLU A C 1
ATOM 759 O O . GLU A 1 94 ? -6.304 -6.531 -2.263 1.00 84.38 94 GLU A O 1
ATOM 764 N N . LYS A 1 95 ? -4.322 -5.597 -2.788 1.00 86.31 95 LYS A N 1
ATOM 765 C CA . LYS A 1 95 ? -4.066 -5.020 -1.459 1.00 86.31 95 LYS A CA 1
ATOM 766 C C . LYS A 1 95 ? -5.185 -4.070 -1.040 1.00 86.31 95 LYS A C 1
ATOM 768 O O . LYS A 1 95 ? -5.688 -4.187 0.076 1.00 86.31 95 LYS A O 1
ATOM 773 N N . LYS A 1 96 ? -5.633 -3.187 -1.942 1.00 88.50 96 LYS A N 1
ATOM 774 C CA . LYS A 1 96 ? -6.750 -2.267 -1.678 1.00 88.50 96 LYS A CA 1
ATOM 775 C C . LYS A 1 96 ? -8.045 -3.027 -1.372 1.00 88.50 96 LYS A C 1
ATOM 777 O O . LYS A 1 96 ? -8.706 -2.718 -0.386 1.00 88.50 96 LYS A O 1
ATOM 782 N N . LYS A 1 97 ? -8.370 -4.060 -2.157 1.00 89.19 97 LYS A N 1
ATOM 783 C CA . LYS A 1 97 ? -9.571 -4.888 -1.953 1.00 89.19 97 LYS A CA 1
ATOM 784 C C . LYS A 1 97 ? -9.532 -5.653 -0.626 1.00 89.19 97 LYS A C 1
ATOM 786 O O . LYS A 1 97 ? -10.554 -5.749 0.050 1.00 89.19 97 LYS A O 1
ATOM 791 N N . LYS A 1 98 ? -8.369 -6.190 -0.236 1.00 89.06 98 LYS A N 1
ATOM 792 C CA . LYS A 1 98 ? -8.180 -6.857 1.064 1.00 89.06 98 LYS A CA 1
ATOM 793 C C . LYS A 1 98 ? -8.328 -5.873 2.228 1.00 89.06 98 LYS A C 1
ATOM 795 O O . LYS A 1 98 ? -9.064 -6.166 3.165 1.00 89.06 98 LYS A O 1
ATOM 800 N N . ALA A 1 99 ? -7.707 -4.696 2.136 1.00 91.69 99 ALA A N 1
ATOM 801 C CA . ALA A 1 99 ? -7.809 -3.656 3.160 1.00 91.69 99 ALA A CA 1
ATOM 802 C C . ALA A 1 99 ? -9.251 -3.149 3.340 1.00 91.69 99 ALA A C 1
ATOM 804 O O . ALA A 1 99 ? -9.714 -2.979 4.465 1.00 91.69 99 ALA A O 1
ATOM 805 N N . GLU A 1 100 ? -9.988 -2.958 2.242 1.00 92.88 100 GLU A N 1
ATOM 806 C CA . GLU A 1 100 ? -11.390 -2.534 2.289 1.00 92.88 100 GLU A CA 1
ATOM 807 C C . GLU A 1 100 ? -12.289 -3.584 2.955 1.00 92.88 100 GLU A C 1
ATOM 809 O O . GLU A 1 100 ? -13.096 -3.243 3.822 1.00 92.88 100 GLU A O 1
ATOM 814 N N . LYS A 1 101 ? -12.112 -4.868 2.607 1.00 92.25 101 LYS A N 1
ATOM 815 C CA . LYS A 1 101 ? -12.841 -5.972 3.247 1.00 92.25 101 LYS A CA 1
ATOM 816 C C . LYS A 1 101 ? -12.564 -6.043 4.749 1.00 92.25 101 LYS A C 1
ATOM 818 O O . LYS A 1 101 ? -13.515 -6.053 5.523 1.00 92.25 101 LYS A O 1
ATOM 823 N N . ALA A 1 102 ? -11.292 -6.011 5.151 1.00 93.44 102 ALA A N 1
ATOM 824 C CA . ALA A 1 102 ? -10.902 -6.056 6.560 1.00 93.44 102 ALA A CA 1
ATOM 825 C C . ALA A 1 102 ? -11.470 -4.864 7.352 1.00 93.44 102 ALA A C 1
ATOM 827 O O . ALA A 1 102 ? -11.975 -5.029 8.460 1.00 93.44 102 ALA A O 1
ATOM 828 N N . ARG A 1 103 ? -11.463 -3.658 6.764 1.00 94.06 103 ARG A N 1
ATOM 829 C CA . ARG A 1 103 ? -12.057 -2.468 7.391 1.00 94.06 103 ARG A CA 1
ATOM 830 C C . ARG A 1 103 ? -13.570 -2.606 7.567 1.00 94.06 103 ARG A C 1
ATOM 832 O O . ARG A 1 103 ? -14.094 -2.214 8.607 1.00 94.06 103 ARG A O 1
ATOM 839 N N . LYS A 1 104 ? -14.270 -3.144 6.563 1.00 95.00 104 LYS A N 1
ATOM 840 C CA . LYS A 1 104 ? -15.721 -3.364 6.626 1.00 95.00 104 LYS A CA 1
ATOM 841 C C . LYS A 1 104 ? -16.087 -4.390 7.700 1.00 95.00 104 LYS A C 1
ATOM 843 O O . LYS A 1 104 ? -17.037 -4.168 8.440 1.00 95.00 104 LYS A O 1
ATOM 848 N N . GLU A 1 105 ? -15.328 -5.475 7.790 1.00 93.94 105 GLU A N 1
ATOM 849 C CA . GLU A 1 105 ? -15.532 -6.526 8.789 1.00 93.94 105 GLU A CA 1
ATOM 850 C C . GLU A 1 105 ? -15.275 -6.016 10.209 1.00 93.94 105 GLU A C 1
ATOM 852 O O . GLU A 1 105 ? -16.144 -6.156 11.064 1.00 93.94 105 GLU A O 1
ATOM 857 N N . ARG A 1 106 ? -14.168 -5.292 10.429 1.00 94.62 106 ARG A N 1
ATOM 858 C CA . ARG A 1 106 ? -13.877 -4.655 11.722 1.00 94.62 106 ARG A CA 1
ATOM 859 C C . ARG A 1 106 ? -14.982 -3.692 12.155 1.00 94.62 106 ARG A C 1
ATOM 861 O O . ARG A 1 106 ? -15.377 -3.717 13.311 1.00 94.62 106 ARG A O 1
ATOM 868 N N . ARG A 1 107 ? -15.497 -2.865 11.238 1.00 94.44 107 ARG A N 1
ATOM 869 C CA . ARG A 1 107 ? -16.589 -1.930 11.553 1.00 94.44 107 ARG A CA 1
ATOM 870 C C . ARG A 1 107 ? -17.874 -2.664 11.938 1.00 94.44 107 ARG A C 1
ATOM 872 O O . ARG A 1 107 ? -18.540 -2.248 12.873 1.00 94.44 107 ARG A O 1
ATOM 879 N N . LYS A 1 108 ? -18.204 -3.751 11.234 1.00 95.38 108 LYS A N 1
ATOM 880 C CA . LYS A 1 108 ? -19.382 -4.568 11.548 1.00 95.38 108 LYS A CA 1
ATOM 881 C C . LYS A 1 108 ? -19.248 -5.252 12.912 1.00 95.38 108 LYS A C 1
ATOM 883 O O . LYS A 1 108 ? -20.234 -5.335 13.632 1.00 95.38 108 LYS A O 1
ATOM 888 N N . GLN A 1 109 ? -18.048 -5.723 13.254 1.00 94.38 109 GLN A N 1
ATOM 889 C CA . GLN A 1 109 ? -17.784 -6.302 14.569 1.00 94.38 109 GLN A CA 1
ATOM 890 C C . GLN A 1 109 ? -17.927 -5.249 15.672 1.00 94.38 109 GLN A C 1
ATOM 892 O O . GLN A 1 109 ? -18.679 -5.468 16.608 1.00 94.38 109 GLN A O 1
ATOM 897 N N . GLU A 1 110 ? -17.308 -4.077 15.504 1.00 94.94 110 GLU A N 1
ATOM 898 C CA . GLU A 1 110 ? -17.397 -2.978 16.475 1.00 94.94 110 GLU A CA 1
ATOM 899 C C . GLU A 1 110 ? -18.850 -2.532 16.714 1.00 94.94 110 GLU A C 1
ATOM 901 O O . GLU A 1 110 ? -19.261 -2.326 17.850 1.00 94.94 110 GLU A O 1
ATOM 906 N N . GLU A 1 111 ? -19.654 -2.431 15.653 1.00 95.00 111 GLU A N 1
ATOM 907 C CA . GLU A 1 111 ? -21.081 -2.102 15.755 1.00 95.00 111 GLU A CA 1
ATOM 908 C C . GLU A 1 111 ? -21.880 -3.204 16.471 1.00 95.00 111 GLU A C 1
ATOM 910 O O . GLU A 1 111 ? -22.751 -2.908 17.286 1.00 95.00 111 GLU A O 1
ATOM 915 N N . SER A 1 112 ? -21.559 -4.476 16.214 1.00 95.69 112 SER A N 1
ATOM 916 C CA . SER A 1 112 ? -22.178 -5.613 16.901 1.00 95.69 112 SER A CA 1
ATOM 917 C C . SER A 1 112 ? -21.828 -5.651 18.390 1.00 95.69 112 SER A C 1
ATOM 919 O O . SER A 1 112 ? -22.705 -5.912 19.212 1.00 95.69 112 SER A O 1
ATOM 921 N N . ASP A 1 113 ? -20.569 -5.391 18.740 1.00 95.94 113 ASP A N 1
ATOM 922 C CA . ASP A 1 113 ? -20.090 -5.394 20.125 1.00 95.94 113 ASP A CA 1
ATOM 923 C C . ASP A 1 113 ? -20.728 -4.241 20.911 1.00 95.94 113 ASP A C 1
ATOM 925 O O . ASP A 1 113 ? -21.245 -4.448 22.009 1.00 95.94 113 ASP A O 1
ATOM 929 N N . LYS A 1 114 ? -20.813 -3.050 20.304 1.00 95.56 114 LYS A N 1
ATOM 930 C CA . LYS A 1 114 ? -21.526 -1.896 20.873 1.00 95.56 114 LYS A CA 1
ATOM 931 C C . LYS A 1 114 ? -23.018 -2.171 21.062 1.00 95.56 114 LYS A C 1
ATOM 933 O O . LYS A 1 114 ? -23.553 -1.887 22.130 1.00 95.56 114 LYS A O 1
ATOM 938 N N . ALA A 1 115 ? -23.681 -2.788 20.083 1.00 96.06 115 ALA A N 1
ATOM 939 C CA . ALA A 1 115 ? -25.087 -3.173 20.211 1.00 96.06 115 ALA A CA 1
ATOM 940 C C . ALA A 1 115 ? -25.311 -4.224 21.314 1.00 96.06 115 ALA A C 1
ATOM 942 O O . ALA A 1 115 ? -26.323 -4.184 22.013 1.00 96.06 115 ALA A O 1
ATOM 943 N N . SER A 1 116 ? -24.373 -5.160 21.491 1.00 96.12 116 SER A N 1
ATOM 944 C CA . SER A 1 116 ? -24.409 -6.128 22.592 1.00 96.12 116 SER A CA 1
ATOM 945 C C . SER A 1 116 ? -24.245 -5.440 23.946 1.00 96.12 116 SER A C 1
ATOM 947 O O . SER A 1 116 ? -25.024 -5.698 24.860 1.00 96.12 116 SER A O 1
ATOM 949 N N . ALA A 1 117 ? -23.277 -4.530 24.068 1.00 96.56 117 ALA A N 1
ATOM 950 C CA . ALA A 1 117 ? -23.060 -3.767 25.291 1.00 96.56 117 ALA A CA 1
ATOM 951 C C . ALA A 1 117 ? -24.271 -2.907 25.660 1.00 96.56 117 ALA A C 1
ATOM 953 O O . ALA A 1 117 ? -24.673 -2.886 26.821 1.00 96.56 117 ALA A O 1
ATOM 954 N N . GLN A 1 118 ? -24.912 -2.274 24.675 1.00 96.31 118 GLN A N 1
ATOM 955 C CA . GLN A 1 118 ? -26.141 -1.521 24.905 1.00 96.31 118 GLN A CA 1
ATOM 956 C C . GLN A 1 118 ? -27.256 -2.406 25.486 1.00 96.31 118 GLN A C 1
ATOM 958 O O . GLN A 1 118 ? -27.922 -1.997 26.433 1.00 96.31 118 GLN A O 1
ATOM 963 N N . ARG A 1 119 ? -27.435 -3.633 24.979 1.00 96.69 119 ARG A N 1
ATOM 964 C CA . ARG A 1 119 ? -28.437 -4.569 25.523 1.00 96.69 119 ARG A CA 1
ATOM 965 C C . ARG A 1 119 ? -28.146 -4.963 26.965 1.00 96.69 119 ARG A C 1
ATOM 967 O O . ARG A 1 119 ? -29.074 -5.030 27.759 1.00 96.69 119 ARG A O 1
ATOM 974 N N . LEU A 1 120 ? -26.877 -5.192 27.306 1.00 97.31 120 LEU A N 1
ATOM 975 C CA . LEU A 1 120 ? -26.480 -5.490 28.685 1.00 97.31 120 LEU A CA 1
ATOM 976 C C . LEU A 1 120 ? -26.774 -4.315 29.622 1.00 97.31 120 LEU A C 1
ATOM 978 O O . LEU A 1 120 ? -27.201 -4.530 30.752 1.00 97.31 120 LEU A O 1
ATOM 982 N N . ILE A 1 121 ? -26.587 -3.079 29.151 1.00 97.75 121 ILE A N 1
ATOM 983 C CA . ILE A 1 121 ? -26.974 -1.880 29.901 1.00 97.75 121 ILE A CA 1
ATOM 984 C C . ILE A 1 121 ? -28.489 -1.828 30.119 1.00 97.75 121 ILE A C 1
ATOM 986 O O . ILE A 1 121 ? -28.934 -1.603 31.242 1.00 97.75 121 ILE A O 1
ATOM 990 N N . GLU A 1 122 ? -29.281 -2.045 29.068 1.00 96.31 122 GLU A N 1
ATOM 991 C CA . GLU A 1 122 ? -30.747 -2.036 29.157 1.00 96.31 122 GLU A CA 1
ATOM 992 C C . GLU A 1 122 ? -31.271 -3.130 30.102 1.00 96.31 122 GLU A C 1
ATOM 994 O O . GLU A 1 122 ? -32.164 -2.875 30.909 1.00 96.31 122 GLU A O 1
ATOM 999 N N . GLU A 1 123 ? -30.683 -4.327 30.056 1.00 97.19 123 GLU A N 1
ATOM 1000 C CA . GLU A 1 123 ? -31.006 -5.426 30.968 1.00 97.19 123 GLU A CA 1
ATOM 1001 C C . GLU A 1 123 ? -30.632 -5.091 32.419 1.00 97.19 123 GLU A C 1
ATOM 1003 O O . GLU A 1 123 ? -31.464 -5.230 33.315 1.00 97.19 123 GLU A O 1
ATOM 1008 N N . ALA A 1 124 ? -29.422 -4.576 32.658 1.00 97.12 124 ALA A N 1
ATOM 1009 C CA . ALA A 1 124 ? -28.969 -4.193 33.994 1.00 97.12 124 ALA A CA 1
ATOM 1010 C C . ALA A 1 124 ? -29.824 -3.073 34.611 1.00 97.12 124 ALA A C 1
ATOM 1012 O O . ALA A 1 124 ? -30.117 -3.108 35.806 1.00 97.12 124 ALA A O 1
ATOM 1013 N N . LEU A 1 125 ? -30.269 -2.112 33.797 1.00 96.19 125 LEU A N 1
ATOM 1014 C CA . LEU A 1 125 ? -31.230 -1.082 34.204 1.00 96.19 125 LEU A CA 1
ATOM 1015 C C . LEU A 1 125 ? -32.586 -1.675 34.609 1.00 96.19 125 LEU A C 1
ATOM 1017 O O . LEU A 1 125 ? -33.230 -1.143 35.509 1.00 96.19 125 LEU A O 1
ATOM 1021 N N . GLY A 1 126 ? -33.018 -2.761 33.962 1.00 95.44 126 GLY A N 1
ATOM 1022 C CA . GLY A 1 126 ? -34.256 -3.466 34.297 1.00 95.44 126 GLY A CA 1
ATOM 1023 C C . GLY A 1 126 ? -34.166 -4.306 35.574 1.00 95.44 126 GLY A C 1
ATOM 1024 O O . GLY A 1 126 ? -35.167 -4.444 36.275 1.00 95.44 126 GLY A O 1
ATOM 1025 N N . LEU A 1 127 ? -32.983 -4.852 35.879 1.00 95.12 127 LEU A N 1
ATOM 1026 C CA . LEU A 1 127 ? -32.724 -5.575 37.131 1.00 95.12 127 LEU A CA 1
ATOM 1027 C C . LEU A 1 127 ? -32.613 -4.634 38.330 1.00 95.12 127 LEU A C 1
ATOM 1029 O O . LEU A 1 127 ? -32.963 -5.024 39.439 1.00 95.12 127 LEU A O 1
ATOM 1033 N N . ASP A 1 128 ? -32.155 -3.403 38.093 1.00 92.06 128 ASP A N 1
ATOM 1034 C CA . ASP A 1 128 ? -32.014 -2.370 39.118 1.00 92.06 128 ASP A CA 1
ATOM 1035 C C . ASP A 1 128 ? -31.043 -2.750 40.255 1.00 92.06 128 ASP A C 1
ATOM 1037 O O . ASP A 1 128 ? -31.171 -2.337 41.408 1.00 92.06 128 ASP A O 1
ATOM 1041 N N . GLU A 1 129 ? -30.035 -3.556 39.918 1.00 94.75 129 GLU A N 1
ATOM 1042 C CA . GLU A 1 129 ? -29.017 -4.049 40.843 1.00 94.75 129 GLU A CA 1
ATOM 1043 C C . GLU A 1 129 ? -27.666 -3.369 40.590 1.00 94.75 129 GLU A C 1
ATOM 1045 O O . GLU A 1 129 ? -27.187 -3.290 39.455 1.00 94.75 129 GLU A O 1
ATOM 1050 N N . MET A 1 130 ? -27.003 -2.922 41.664 1.00 95.50 130 MET A N 1
ATOM 1051 C CA . MET A 1 130 ? -25.713 -2.223 41.572 1.00 95.50 130 MET A CA 1
ATOM 1052 C C . MET A 1 130 ? -24.632 -3.049 40.860 1.00 95.50 130 MET A C 1
ATOM 1054 O O . MET A 1 130 ? -23.930 -2.509 40.008 1.00 95.50 130 MET A O 1
ATOM 1058 N N . ASP A 1 131 ? -24.498 -4.338 41.182 1.00 96.12 131 ASP A N 1
ATOM 1059 C CA . ASP A 1 131 ? -23.451 -5.202 40.612 1.00 96.12 131 ASP A CA 1
ATOM 1060 C C . ASP A 1 131 ? -23.661 -5.453 39.112 1.00 96.12 131 ASP A C 1
ATOM 1062 O O . ASP A 1 131 ? -22.708 -5.430 38.322 1.00 96.12 131 ASP A O 1
ATOM 1066 N N . SER A 1 132 ? -24.922 -5.617 38.707 1.00 97.38 132 SER A N 1
ATOM 1067 C CA . SER A 1 132 ? -25.333 -5.769 37.311 1.00 97.38 132 SER A CA 1
ATOM 1068 C C . SER A 1 132 ? -25.029 -4.499 36.508 1.00 97.38 132 SER A C 1
ATOM 1070 O O . SER A 1 132 ? -24.430 -4.577 35.433 1.00 97.38 132 SER A O 1
ATOM 1072 N N . LEU A 1 133 ? -25.338 -3.318 37.059 1.00 97.06 133 LEU A N 1
ATOM 1073 C CA . LEU A 1 133 ? -25.025 -2.025 36.435 1.00 97.06 133 LEU A CA 1
ATOM 1074 C C . LEU A 1 133 ? -23.517 -1.782 36.312 1.00 97.06 133 LEU A C 1
ATOM 1076 O O . LEU A 1 133 ? -23.051 -1.350 35.259 1.00 97.06 133 LEU A O 1
ATOM 1080 N N . VAL A 1 134 ? -22.736 -2.092 37.352 1.00 97.75 134 VAL A N 1
ATOM 1081 C CA . VAL A 1 134 ? -21.268 -1.972 37.311 1.00 97.75 134 VAL A CA 1
ATOM 1082 C C . VAL A 1 134 ? -20.682 -2.868 36.220 1.00 97.75 134 VAL A C 1
ATOM 1084 O O . VAL A 1 134 ? -19.861 -2.406 35.427 1.00 97.75 134 VAL A O 1
ATOM 1087 N N . SER A 1 135 ? -21.130 -4.122 36.144 1.00 97.69 135 SER A N 1
ATOM 1088 C CA . SER A 1 135 ? -20.645 -5.084 35.149 1.00 97.69 135 SER A CA 1
ATOM 1089 C C . SER A 1 135 ? -20.981 -4.647 33.719 1.00 97.69 135 SER A C 1
ATOM 1091 O O . SER A 1 135 ? -20.131 -4.712 32.828 1.00 97.69 135 SER A O 1
ATOM 1093 N N . ALA A 1 136 ? -22.200 -4.148 33.494 1.00 97.38 136 ALA A N 1
ATOM 1094 C CA . ALA A 1 136 ? -22.629 -3.661 32.187 1.00 97.38 136 ALA A CA 1
ATOM 1095 C C . ALA A 1 136 ? -21.856 -2.401 31.748 1.00 97.38 136 ALA A C 1
ATOM 1097 O O . ALA A 1 136 ? -21.437 -2.309 30.593 1.00 97.38 136 ALA A O 1
ATOM 1098 N N . LEU A 1 137 ? -21.592 -1.466 32.671 1.00 97.31 137 LEU A N 1
ATOM 1099 C CA . LEU A 1 137 ? -20.793 -0.262 32.410 1.00 97.31 137 LEU A CA 1
ATOM 1100 C C . LEU A 1 137 ? -19.331 -0.586 32.073 1.00 97.31 137 LEU A C 1
ATOM 1102 O O . LEU A 1 137 ? -18.783 -0.013 31.136 1.00 97.31 137 LEU A O 1
ATOM 1106 N N . GLN A 1 138 ? -18.715 -1.544 32.772 1.00 97.19 138 GLN A N 1
ATOM 1107 C CA . GLN A 1 138 ? -17.362 -2.012 32.446 1.00 97.19 138 GLN A CA 1
ATOM 1108 C C . GLN A 1 138 ? -17.291 -2.628 31.044 1.00 97.19 138 GLN A C 1
ATOM 1110 O O . GLN A 1 138 ? -16.316 -2.432 30.317 1.00 97.19 138 GLN A O 1
ATOM 1115 N N . HIS A 1 139 ? -18.328 -3.366 30.642 1.00 97.00 139 HIS A N 1
ATOM 1116 C CA . HIS A 1 139 ? -18.394 -3.932 29.300 1.00 97.00 139 HIS A CA 1
ATOM 1117 C C . HIS A 1 139 ? -18.573 -2.846 28.229 1.00 97.00 139 HIS A C 1
ATOM 1119 O O . HIS A 1 139 ? -17.894 -2.888 27.204 1.00 97.00 139 HIS A O 1
ATOM 1125 N N . ALA A 1 140 ? -19.430 -1.852 28.483 1.00 96.75 140 ALA A N 1
ATOM 1126 C CA . ALA A 1 140 ? -19.591 -0.686 27.615 1.00 96.75 140 ALA A CA 1
ATOM 1127 C C . ALA A 1 140 ? -18.270 0.081 27.435 1.00 96.75 140 ALA A C 1
ATOM 1129 O O . ALA A 1 140 ? -17.892 0.390 26.304 1.00 96.75 140 ALA A O 1
ATOM 1130 N N . GLU A 1 141 ? -17.517 0.297 28.517 1.00 96.25 141 GLU A N 1
ATOM 1131 C CA . GLU A 1 141 ? -16.189 0.918 28.471 1.00 96.25 141 GLU A CA 1
ATOM 1132 C C . GLU A 1 141 ? -15.207 0.098 27.619 1.00 96.25 141 GLU A C 1
ATOM 1134 O O . GLU A 1 141 ? -14.530 0.650 26.748 1.00 96.25 141 GLU A O 1
ATOM 1139 N N . ALA A 1 142 ? -15.176 -1.228 27.792 1.00 96.44 142 ALA A N 1
ATOM 1140 C CA . ALA A 1 142 ? -14.285 -2.118 27.045 1.00 96.44 142 ALA A CA 1
ATOM 1141 C C . ALA A 1 142 ? -14.514 -2.079 25.522 1.00 96.44 142 ALA A C 1
ATOM 1143 O O . ALA A 1 142 ? -13.571 -2.282 24.752 1.00 96.44 142 ALA A O 1
ATOM 1144 N N . VAL A 1 143 ? -15.747 -1.803 25.083 1.00 96.31 143 VAL A N 1
ATOM 1145 C CA . VAL A 1 143 ? -16.104 -1.675 23.658 1.00 96.31 143 VAL A CA 1
ATOM 1146 C C . VAL A 1 143 ? -16.174 -0.218 23.176 1.00 96.31 143 VAL A C 1
ATOM 1148 O O . VAL A 1 143 ? -16.503 0.031 22.012 1.00 96.31 143 VAL A O 1
ATOM 1151 N N . GLY A 1 144 ? -15.853 0.750 24.042 1.00 95.06 144 GLY A N 1
ATOM 1152 C CA . GLY A 1 144 ? -15.902 2.180 23.737 1.00 95.06 144 GLY A CA 1
ATOM 1153 C C . GLY A 1 144 ? -17.306 2.670 23.379 1.00 95.06 144 GLY A C 1
ATOM 1154 O O . GLY A 1 144 ? -17.458 3.422 22.415 1.00 95.06 144 GLY A O 1
ATOM 1155 N N . LEU A 1 145 ? -18.325 2.169 24.081 1.00 94.94 145 LEU A N 1
ATOM 1156 C CA . LEU A 1 145 ? -19.692 2.674 24.020 1.00 94.94 145 LEU A CA 1
ATOM 1157 C C . LEU A 1 145 ? -19.835 3.822 25.028 1.00 94.94 145 LEU A C 1
ATOM 1159 O O . LEU A 1 145 ? -19.685 3.612 26.228 1.00 94.94 145 LEU A O 1
ATOM 1163 N N . ASP A 1 146 ? -20.141 5.016 24.532 1.00 90.38 146 ASP A N 1
ATOM 1164 C CA . ASP A 1 146 ? -20.281 6.263 25.297 1.00 90.38 146 ASP A CA 1
ATOM 1165 C C . ASP A 1 146 ? -21.629 6.976 25.042 1.00 90.38 146 ASP A C 1
ATOM 1167 O O . ASP A 1 146 ? -21.780 8.170 25.296 1.00 90.38 146 ASP A O 1
ATOM 1171 N N . ASP A 1 147 ? -22.629 6.229 24.561 1.00 87.62 147 ASP A N 1
ATOM 1172 C CA . ASP A 1 147 ? -23.959 6.732 24.197 1.00 87.62 147 ASP A CA 1
ATOM 1173 C C . ASP A 1 147 ? -24.915 6.917 25.398 1.00 87.62 147 ASP A C 1
ATOM 1175 O O . ASP A 1 147 ? -24.655 6.511 26.531 1.00 87.62 147 ASP A O 1
ATOM 1179 N N . GLY A 1 148 ? -26.093 7.497 25.131 1.00 88.19 148 GLY A N 1
ATOM 1180 C CA . GLY A 1 148 ? -27.126 7.829 26.124 1.00 88.19 148 GLY A CA 1
ATOM 1181 C C . GLY A 1 148 ? -27.482 6.740 27.156 1.00 88.19 148 GLY A C 1
ATOM 1182 O O . GLY A 1 148 ? -27.606 7.082 28.332 1.00 88.19 148 GLY A O 1
ATOM 1183 N N . PRO A 1 149 ? -27.611 5.446 26.796 1.00 91.50 149 PRO A N 1
ATOM 1184 C CA . PRO A 1 149 ? -27.895 4.385 27.770 1.00 91.50 149 PRO A CA 1
ATOM 1185 C C . PRO A 1 149 ? -26.835 4.263 28.875 1.00 91.50 149 PRO A C 1
ATOM 1187 O O . PRO A 1 149 ? -27.174 3.976 30.022 1.00 91.50 149 PRO A O 1
ATOM 1190 N N . VAL A 1 150 ? -25.564 4.530 28.553 1.00 96.38 150 VAL A N 1
ATOM 1191 C CA . VAL A 1 150 ? -24.454 4.511 29.519 1.00 96.38 150 VAL A CA 1
ATOM 1192 C C . VAL A 1 150 ? -24.665 5.587 30.579 1.00 96.38 150 VAL A C 1
ATOM 1194 O O . VAL A 1 150 ? -24.544 5.305 31.768 1.00 96.38 150 VAL A O 1
ATOM 1197 N N . VAL A 1 151 ? -25.049 6.798 30.166 1.00 96.31 151 VAL A N 1
ATOM 1198 C CA . VAL A 1 151 ? -25.312 7.921 31.081 1.00 96.31 151 VAL A CA 1
ATOM 1199 C C . VAL A 1 151 ? -26.421 7.568 32.071 1.00 96.31 151 VAL A C 1
ATOM 1201 O O . VAL A 1 151 ? -26.242 7.723 33.277 1.00 96.31 151 VAL A O 1
ATOM 1204 N N . VAL A 1 152 ? -27.527 7.008 31.576 1.00 96.31 152 VAL A N 1
ATOM 1205 C CA . VAL A 1 152 ? -28.666 6.601 32.415 1.00 96.31 152 VAL A CA 1
ATOM 1206 C C . VAL A 1 152 ? -28.260 5.520 33.423 1.00 96.31 152 VAL A C 1
ATOM 1208 O O . VAL A 1 152 ? -28.645 5.581 34.590 1.00 96.31 152 VAL A O 1
ATOM 1211 N N . ALA A 1 153 ? -27.449 4.544 33.006 1.00 96.94 153 ALA A N 1
ATOM 1212 C CA . ALA A 1 153 ? -26.944 3.502 33.899 1.00 96.94 153 ALA A CA 1
ATOM 1213 C C . ALA A 1 153 ? -25.994 4.033 34.977 1.00 96.94 153 ALA A C 1
ATOM 1215 O O . ALA A 1 153 ? -26.082 3.594 36.125 1.00 96.94 153 ALA A O 1
ATOM 1216 N N . VAL A 1 154 ? -25.130 5.001 34.649 1.00 97.56 154 VAL A N 1
ATOM 1217 C CA . VAL A 1 154 ? -24.275 5.668 35.644 1.00 97.56 154 VAL A CA 1
ATOM 1218 C C . VAL A 1 154 ? -25.127 6.411 36.672 1.00 97.56 154 VAL A C 1
ATOM 1220 O O . VAL A 1 154 ? -24.943 6.210 37.872 1.00 97.56 154 VAL A O 1
ATOM 1223 N N . GLU A 1 155 ? -26.099 7.211 36.227 1.00 97.12 155 GLU A N 1
ATOM 1224 C CA . GLU A 1 155 ? -27.002 7.938 37.127 1.00 97.12 155 GLU A CA 1
ATOM 1225 C C . GLU A 1 155 ? -27.784 6.983 38.037 1.00 97.12 155 GLU A C 1
ATOM 1227 O O . GLU A 1 155 ? -27.917 7.229 39.241 1.00 97.12 155 GLU A O 1
ATOM 1232 N N . ARG A 1 156 ? -28.268 5.856 37.493 1.00 97.56 156 ARG A N 1
ATOM 1233 C CA . ARG A 1 156 ? -28.989 4.858 38.288 1.00 97.56 156 ARG A CA 1
ATOM 1234 C C . ARG A 1 156 ? -28.099 4.194 39.327 1.00 97.56 156 ARG A C 1
ATOM 1236 O O . ARG A 1 156 ? -28.498 4.081 40.486 1.00 97.56 156 ARG A O 1
ATOM 1243 N N . LEU A 1 157 ? -26.880 3.826 38.944 1.00 97.69 157 LEU A N 1
ATOM 1244 C CA . LEU A 1 157 ? -25.891 3.271 39.861 1.00 97.69 157 LEU A CA 1
ATOM 1245 C C . LEU A 1 157 ? -25.566 4.249 41.001 1.00 97.69 157 LEU A C 1
ATOM 1247 O O . LEU A 1 157 ? -25.440 3.836 42.155 1.00 97.69 157 LEU A O 1
ATOM 1251 N N . GLU A 1 158 ? -25.445 5.545 40.709 1.00 97.31 158 GLU A N 1
ATOM 1252 C CA . GLU A 1 158 ? -25.235 6.568 41.735 1.00 97.31 158 GLU A CA 1
ATOM 1253 C C . GLU A 1 158 ? -26.420 6.700 42.695 1.00 97.31 158 GLU A C 1
ATOM 1255 O O . GLU A 1 158 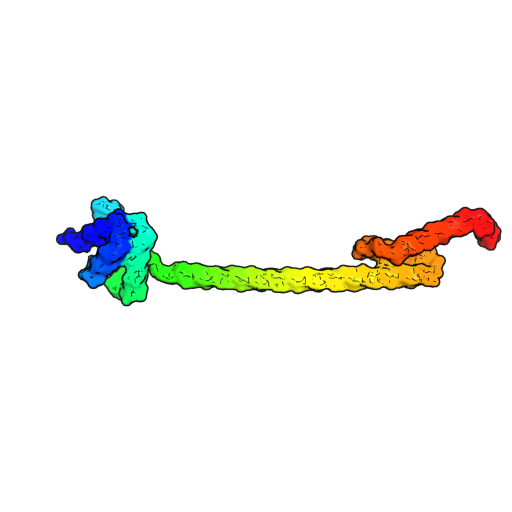? -26.208 6.845 43.901 1.00 97.31 158 GLU A O 1
ATOM 1260 N N . MET A 1 159 ? -27.654 6.629 42.190 1.00 96.50 159 MET A N 1
ATOM 1261 C CA . MET A 1 159 ? -28.855 6.644 43.031 1.00 96.50 159 MET A CA 1
ATOM 1262 C C . MET A 1 159 ? -28.879 5.452 43.989 1.00 96.50 159 MET A C 1
ATOM 1264 O O . MET A 1 159 ? -28.981 5.655 45.199 1.00 96.50 159 MET A O 1
ATOM 1268 N N . LEU A 1 160 ? -28.674 4.235 43.480 1.00 95.44 160 LEU A N 1
ATOM 1269 C CA . LEU A 1 160 ? -28.651 3.021 44.304 1.00 95.44 160 LEU A CA 1
ATOM 1270 C C . LEU A 1 160 ? -27.545 3.065 45.369 1.00 95.44 160 LEU A C 1
ATOM 1272 O O . LEU A 1 160 ? -27.756 2.664 46.514 1.00 95.44 160 LEU A O 1
ATOM 1276 N N . ARG A 1 161 ? -26.375 3.624 45.033 1.00 95.69 161 ARG A N 1
ATOM 1277 C CA . ARG A 1 161 ? -25.288 3.849 46.002 1.00 95.69 161 ARG A CA 1
ATOM 1278 C C . ARG A 1 161 ? -25.697 4.795 47.130 1.00 9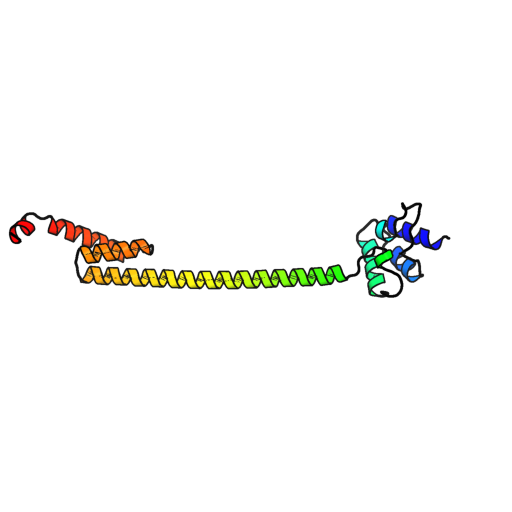5.69 161 ARG A C 1
ATOM 1280 O O . ARG A 1 161 ? -25.322 4.554 48.276 1.00 95.69 161 ARG A O 1
ATOM 1287 N N . ARG A 1 162 ? -26.440 5.865 46.825 1.00 95.31 162 ARG A N 1
ATOM 1288 C CA . ARG A 1 162 ? -26.938 6.818 47.835 1.00 95.31 162 ARG A CA 1
ATOM 1289 C C . ARG A 1 162 ? -27.994 6.176 48.730 1.00 95.31 162 ARG A C 1
ATOM 1291 O O . ARG A 1 162 ? -27.912 6.331 49.941 1.00 95.31 162 ARG A O 1
ATOM 1298 N N . GLU A 1 163 ? -28.928 5.424 48.151 1.00 92.50 163 GLU A N 1
ATOM 1299 C CA . GLU A 1 163 ? -29.969 4.700 48.894 1.00 92.50 163 GLU A CA 1
ATOM 1300 C C . GLU A 1 163 ? -29.371 3.650 49.842 1.00 92.50 163 GLU A C 1
ATOM 1302 O O . GLU A 1 163 ? -29.765 3.556 51.002 1.00 92.50 163 GLU A O 1
ATOM 1307 N N . ALA A 1 164 ? -28.364 2.897 49.391 1.00 89.44 164 ALA A N 1
ATOM 1308 C CA . ALA A 1 164 ? -27.665 1.917 50.225 1.00 89.44 164 ALA A CA 1
ATOM 1309 C C . ALA A 1 164 ? -26.857 2.556 51.375 1.00 89.44 164 ALA A C 1
ATOM 1311 O O . ALA A 1 164 ? -26.613 1.914 52.403 1.00 89.44 164 ALA A O 1
ATOM 1312 N N . ALA A 1 165 ? -26.435 3.811 51.206 1.00 89.94 165 ALA A N 1
ATOM 1313 C CA . ALA A 1 165 ? -25.733 4.588 52.221 1.00 89.94 165 ALA A CA 1
ATOM 1314 C C . ALA A 1 165 ? -26.678 5.316 53.197 1.00 89.94 165 ALA A C 1
ATOM 1316 O O . ALA A 1 165 ? -26.191 5.927 54.150 1.00 89.94 165 ALA A O 1
ATOM 1317 N N . ASP A 1 166 ? -28.001 5.265 52.987 1.00 90.69 166 ASP A N 1
ATOM 1318 C CA . ASP A 1 166 ? -28.973 5.904 53.873 1.00 90.69 166 ASP A CA 1
ATOM 1319 C C . ASP A 1 166 ? -29.023 5.176 55.237 1.00 90.69 166 ASP A C 1
ATOM 1321 O O . ASP A 1 166 ? -29.361 3.984 55.298 1.00 90.69 166 ASP A O 1
ATOM 1325 N N . PRO A 1 167 ? -28.716 5.866 56.353 1.00 82.38 167 PRO A N 1
ATOM 1326 C CA . PRO A 1 167 ? -28.705 5.263 57.682 1.00 82.38 167 PRO A CA 1
ATOM 1327 C C . PRO A 1 167 ? -30.072 4.714 58.123 1.00 82.38 167 PRO A C 1
ATOM 1329 O O . PRO A 1 167 ? -30.113 3.798 58.944 1.00 82.38 167 PRO A O 1
ATOM 1332 N N . GLU A 1 168 ? -31.195 5.216 57.597 1.00 78.94 168 GLU A N 1
ATOM 1333 C CA . GLU A 1 168 ? -32.525 4.657 57.887 1.00 78.94 168 GLU A CA 1
ATOM 1334 C C . GLU A 1 168 ? -32.786 3.336 57.152 1.00 78.94 168 GLU A C 1
ATOM 1336 O O . GLU A 1 168 ? -33.476 2.459 57.674 1.00 78.94 168 GLU A O 1
ATOM 1341 N N . VAL A 1 169 ? -32.203 3.147 55.966 1.00 75.44 169 VAL A N 1
ATOM 1342 C CA . VAL A 1 169 ? -32.265 1.869 55.239 1.00 75.44 169 VAL A CA 1
ATOM 1343 C C . VAL A 1 169 ? -31.360 0.829 55.906 1.00 75.44 169 VAL A C 1
ATOM 1345 O O . VAL A 1 169 ? -31.729 -0.344 55.983 1.00 75.44 169 VAL A O 1
ATOM 1348 N N . GLN A 1 170 ? -30.213 1.252 56.444 1.00 70.81 170 GLN A N 1
ATOM 1349 C CA . GLN A 1 170 ? -29.277 0.377 57.158 1.00 70.81 170 GLN A CA 1
ATOM 1350 C C . GLN A 1 170 ? -29.860 -0.160 58.473 1.00 70.81 170 GLN A C 1
ATOM 1352 O O . 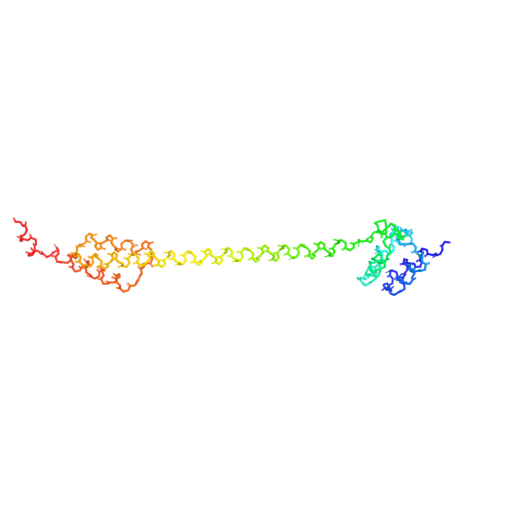GLN A 1 170 ? -29.810 -1.365 58.701 1.00 70.81 170 GLN A O 1
ATOM 1357 N N . LYS A 1 171 ? -30.524 0.686 59.274 1.00 72.69 171 LYS A N 1
ATOM 1358 C CA . LYS A 1 171 ? -31.199 0.268 60.522 1.00 72.69 171 LYS A CA 1
ATOM 1359 C C . LYS A 1 171 ? -32.348 -0.725 60.323 1.00 72.69 171 LYS A C 1
ATOM 1361 O O . LYS A 1 171 ? -32.720 -1.412 61.262 1.00 72.69 171 LYS A O 1
ATOM 1366 N N . ARG A 1 172 ? -32.960 -0.780 59.133 1.00 70.25 172 ARG A N 1
ATOM 1367 C CA . ARG A 1 172 ? -34.042 -1.736 58.813 1.00 70.25 172 ARG A CA 1
ATOM 1368 C C . ARG A 1 172 ? -33.531 -3.132 58.448 1.00 70.25 172 ARG A C 1
ATOM 1370 O O . ARG A 1 172 ? -34.345 -4.039 58.291 1.00 70.25 172 ARG A O 1
ATOM 1377 N N . LYS A 1 173 ? -32.221 -3.282 58.234 1.00 62.25 173 LYS A N 1
ATOM 1378 C CA . LYS A 1 173 ? -31.574 -4.551 57.873 1.00 62.25 173 LYS A CA 1
ATOM 1379 C C . LYS A 1 173 ? -30.887 -5.242 59.061 1.00 62.25 173 LYS A C 1
ATOM 1381 O O . LYS A 1 173 ? -30.484 -6.391 58.898 1.00 62.25 173 LYS A O 1
ATOM 1386 N N . GLU A 1 174 ? -30.756 -4.560 60.201 1.00 52.41 174 GLU A N 1
ATOM 1387 C CA . GLU A 1 174 ? -30.307 -5.108 61.496 1.00 52.41 174 GLU A CA 1
ATOM 1388 C C . GLU A 1 174 ? -31.487 -5.657 62.309 1.00 52.41 174 GLU A C 1
ATOM 1390 O O . GLU A 1 174 ? -31.295 -6.698 62.978 1.00 52.41 174 GLU A O 1
#

Radius of gyration: 40.84 Å; chains: 1; bounding box: 73×26×108 Å

InterPro domains:
  IPR047139 tRNA endonuclease ANKZF1/VMS1 [PTHR16036] (4-124)

Foldseek 3Di:
DCLQVQLLVCQLVQPLPSNLVSVVVLRAQLAADVVQVRAGSLRNRPDPSNLVSLQVSCVVCVPSYDVVSSVNDHCVVVVVVVVVVVVVVVVVVVVVVVVVVVVVVVVVVLVVQLVVLLVQLVVLVVVLDLVSLVVSLVSCVVSVNPDDSSVVSVVSNVVVVVVVVDVVNVVVVD

Secondary structure (DSSP, 8-state):
--HHHHHHHHHHHT-HHHHHHHHHTT--TT--BGGGTSB-TTTT--SHHHHHHHHHHHHH-TTSS-TTTTT---THHHHHHHHHHHHHHHHHHHHHHHHHHHHHHHH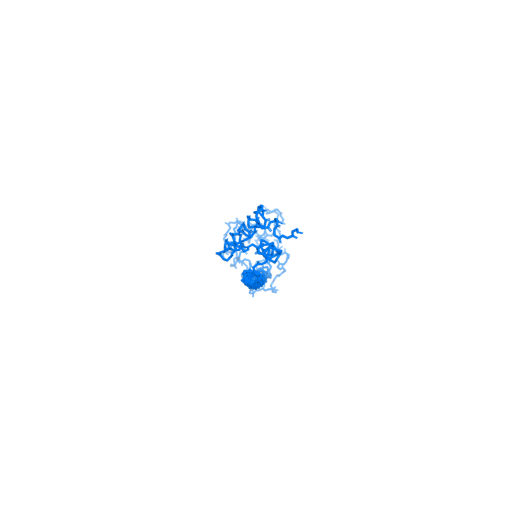HHHHHHHHHHHHHHHHHHHHT-HHHHHHHHHHHHHTT--SHHHHHHHHHHHHHHHHHT-HHHHHT--

Organism: NCBI:txid221442

pLDDT: mean 87.1, std 12.49, range [46.09, 97.75]

Sequence (174 aa):
GALSSELHEASSEGESGRVYELLQRGHDPTLRHVRHGFRTPFDVAKNKETRNAFRRYMALHLDAWDWQEAHVPSALSEEAEIDKAEREKAKAREKKKKAEKARKERRKQEESDKASAQRLIEEALGLDEMDSLVSALQHAEAVGLDDGPVVVAVERLEMLRREAADPEVQKRKE